Protein AF-A0A971W8I7-F1 (afdb_monomer)

Mean predicted aligned error: 7.65 Å

Radius of gyration: 22.26 Å; Cα contacts (8 Å, |Δi|>4): 18; chains: 1; bounding box: 43×28×58 Å

Secondary structure (DSSP, 8-state):
---------HHHHHHHHHHHHHHS--HHHHHHHHHHHHHHHHHHHHHHHHHHHHHH-HHHHHHHHHHHHHHHHHHHHHHTT-

Sequence (82 aa):
MNFSKKVVTKKTWKSLRQTAEQTGMTMQEILEKSVEEYRRKLLLEEANKAFLALKQNTEQWEEELKERHIWDRALADELLFF

Foldseek 3Di:
DPPPDPDDDPVLVVVLVVVCVVVVHHSVVVVVVVVVVVVVVVVVVVVVVVVVVQVVPPVSVVVVVVVVVVVVVVVVVVVVVD

pLDDT: mean 89.53, std 14.81, range [36.84, 98.44]

Solvent-accessible surface area (backbone atoms only — not comparable to full-atom values): 4760 Å² total; per-residue (Å²): 135,85,83,75,73,100,67,82,50,74,65,56,50,50,50,38,47,53,50,16,72,73,69,78,46,52,49,62,58,52,50,53,49,53,52,51,52,51,53,51,48,55,53,51,54,52,51,50,50,53,51,52,54,42,63,71,34,62,71,62,34,55,50,51,51,53,52,50,56,51,51,55,47,56,54,49,60,62,62,72,76,112

Structure (mmCIF, N/CA/C/O backbone):
data_AF-A0A971W8I7-F1
#
_entry.id   AF-A0A971W8I7-F1
#
loop_
_atom_site.group_PDB
_atom_site.id
_atom_site.type_symbol
_atom_site.label_atom_id
_atom_site.label_alt_id
_atom_site.label_comp_id
_atom_site.label_asym_id
_atom_site.label_entity_id
_atom_site.label_seq_id
_atom_site.pdbx_PDB_ins_code
_atom_site.Cartn_x
_atom_site.Cartn_y
_atom_site.Cartn_z
_atom_site.occupancy
_atom_site.B_iso_or_equiv
_atom_site.auth_seq_id
_atom_site.auth_comp_id
_atom_site.auth_asym_id
_atom_site.auth_atom_id
_atom_site.pdbx_PDB_model_num
ATOM 1 N N . MET A 1 1 ? 13.488 0.688 19.112 1.00 36.84 1 MET A N 1
ATOM 2 C CA . MET A 1 1 ? 12.205 1.388 19.355 1.00 36.84 1 MET A CA 1
ATOM 3 C C . MET A 1 1 ? 11.528 0.752 20.551 1.00 36.84 1 MET A C 1
ATOM 5 O O . MET A 1 1 ? 11.234 -0.434 20.506 1.00 36.84 1 MET A O 1
ATOM 9 N N . ASN A 1 2 ? 11.348 1.505 21.636 1.00 41.22 2 ASN A N 1
ATOM 10 C CA . ASN A 1 2 ? 10.651 1.017 22.823 1.00 41.22 2 ASN A CA 1
ATOM 11 C C . ASN A 1 2 ? 9.152 1.277 22.610 1.00 41.22 2 ASN A C 1
ATOM 13 O O . ASN A 1 2 ? 8.701 2.415 22.733 1.00 41.22 2 ASN A O 1
ATOM 17 N N . PHE A 1 3 ? 8.392 0.258 22.202 1.00 51.09 3 PHE A N 1
ATOM 18 C CA . PHE A 1 3 ? 6.942 0.374 22.015 1.00 51.09 3 PHE A CA 1
ATOM 19 C C . PHE A 1 3 ? 6.254 0.388 23.389 1.00 51.09 3 PHE A C 1
ATOM 21 O O . PHE A 1 3 ? 5.714 -0.615 23.855 1.00 51.09 3 PHE A O 1
ATOM 28 N N . SER A 1 4 ? 6.343 1.528 24.076 1.00 52.28 4 SER A N 1
ATOM 29 C CA . SER A 1 4 ? 5.692 1.754 25.365 1.00 52.28 4 SER A CA 1
ATOM 30 C C . SER A 1 4 ? 4.170 1.710 25.201 1.00 52.28 4 SER A C 1
ATOM 32 O O . SER A 1 4 ? 3.616 2.405 24.356 1.00 52.28 4 SER A O 1
ATOM 34 N N . LYS A 1 5 ? 3.534 0.852 26.009 1.00 60.28 5 LYS A N 1
ATOM 35 C CA . LYS A 1 5 ? 2.090 0.593 26.176 1.00 60.28 5 LYS A CA 1
ATOM 36 C C . LYS A 1 5 ? 1.245 0.506 24.888 1.00 60.28 5 LYS A C 1
ATOM 38 O O . LYS A 1 5 ? 0.855 1.501 24.288 1.00 60.28 5 LYS A O 1
ATOM 43 N N . LYS A 1 6 ? 0.834 -0.728 24.569 1.00 65.38 6 LYS A N 1
ATOM 44 C CA . LYS A 1 6 ? -0.150 -1.116 23.540 1.00 65.38 6 LYS A CA 1
ATOM 45 C C . LYS A 1 6 ? -1.564 -0.580 23.848 1.00 65.38 6 LYS A C 1
ATOM 47 O O . LYS A 1 6 ? -2.454 -1.356 24.182 1.00 65.38 6 LYS A O 1
ATOM 52 N N . VAL A 1 7 ? -1.785 0.732 23.801 1.00 77.50 7 VAL A N 1
ATOM 53 C CA . VAL A 1 7 ? -3.111 1.329 24.040 1.00 77.50 7 VAL A CA 1
ATOM 54 C C . VAL A 1 7 ? -3.488 2.228 22.869 1.00 77.50 7 VAL A C 1
ATOM 56 O O . VAL A 1 7 ? -2.796 3.196 22.566 1.00 77.50 7 VAL A O 1
ATOM 59 N N . VAL A 1 8 ? -4.608 1.918 22.213 1.00 84.00 8 VAL A N 1
ATOM 60 C CA . VAL A 1 8 ? -5.223 2.810 21.222 1.00 84.00 8 VAL A CA 1
ATOM 61 C C . VAL A 1 8 ? -5.820 4.025 21.921 1.00 84.00 8 VAL A C 1
ATOM 63 O O . VAL A 1 8 ? -6.493 3.911 22.944 1.00 84.00 8 VAL A O 1
ATOM 66 N N . THR A 1 9 ? -5.588 5.211 21.360 1.00 92.31 9 THR A N 1
ATOM 67 C CA . THR A 1 9 ? -6.156 6.445 21.913 1.00 92.31 9 THR A CA 1
ATOM 68 C C . THR A 1 9 ? -7.686 6.424 21.845 1.00 92.31 9 THR A C 1
ATOM 70 O O . THR A 1 9 ? -8.273 5.788 20.966 1.00 92.31 9 THR A O 1
ATOM 73 N N . LYS A 1 10 ? -8.354 7.200 22.711 1.00 93.0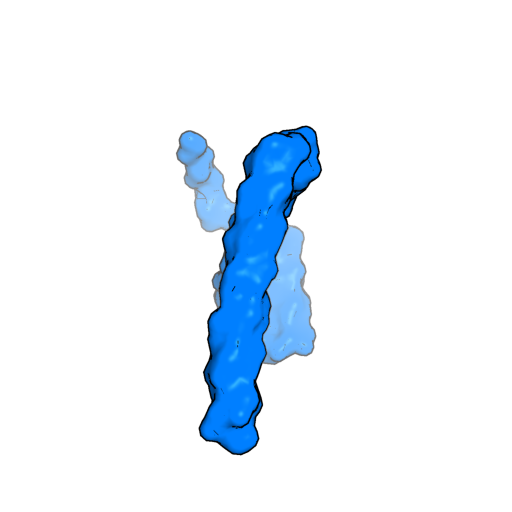0 10 LYS A N 1
ATOM 74 C CA . LYS A 1 10 ? -9.820 7.369 22.672 1.00 93.00 10 LYS A CA 1
ATOM 75 C C . LYS A 1 10 ? -10.317 7.834 21.295 1.00 93.00 10 LYS A C 1
ATOM 77 O O . LYS A 1 10 ? -11.387 7.421 20.858 1.00 93.00 10 LYS A O 1
ATOM 82 N N . LYS A 1 11 ? -9.530 8.668 20.603 1.00 94.25 11 LYS A N 1
ATOM 83 C CA . LYS A 1 11 ? -9.827 9.129 19.240 1.00 94.25 11 LYS A CA 1
ATOM 84 C C . LYS A 1 11 ? -9.796 7.962 18.252 1.00 94.25 11 LYS A C 1
ATOM 86 O O . LYS A 1 11 ? -10.781 7.750 17.558 1.00 94.25 11 LYS A O 1
ATOM 91 N N . THR A 1 12 ? -8.709 7.187 18.240 1.00 94.12 12 THR A N 1
ATOM 92 C CA . THR 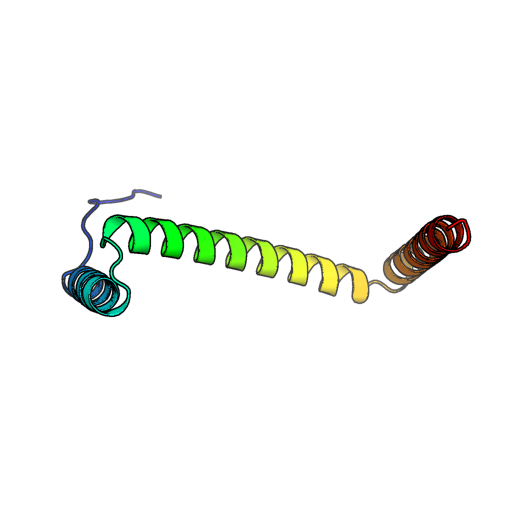A 1 12 ? -8.556 6.010 17.369 1.00 94.12 12 THR A CA 1
ATOM 93 C C . THR A 1 12 ? -9.666 4.995 17.610 1.00 94.12 12 THR A C 1
ATOM 95 O O . THR A 1 12 ? -10.265 4.505 16.660 1.00 94.12 12 THR A O 1
ATOM 98 N N . TRP A 1 13 ? -9.993 4.729 18.876 1.00 94.94 13 TRP A N 1
ATOM 99 C CA . TRP A 1 13 ? -11.083 3.827 19.236 1.00 94.94 13 TRP A CA 1
ATOM 100 C C . TRP A 1 13 ? -12.435 4.313 18.698 1.00 94.94 13 TRP A C 1
ATOM 102 O O . TRP A 1 13 ? -13.170 3.535 18.096 1.00 94.94 13 TRP A O 1
ATOM 112 N N . LYS A 1 14 ? -12.749 5.610 18.849 1.00 96.88 14 LYS A N 1
ATOM 113 C CA . LYS A 1 14 ? -13.992 6.194 18.321 1.00 96.88 14 LYS A CA 1
ATOM 114 C C . LYS A 1 14 ? -14.059 6.093 16.795 1.00 96.88 14 LYS A C 1
ATOM 116 O O . LYS A 1 14 ? -15.113 5.750 16.271 1.00 96.88 14 LYS A O 1
ATOM 121 N N . SER A 1 15 ? -12.949 6.352 16.103 1.00 96.44 15 SER A N 1
ATOM 122 C CA . SER A 1 15 ? -12.862 6.200 14.648 1.00 96.44 15 SER A CA 1
ATOM 123 C C . SER A 1 15 ? -13.088 4.752 14.215 1.00 96.44 15 SER A C 1
ATOM 125 O O . SER A 1 15 ? -13.949 4.512 13.381 1.00 96.44 15 SER A O 1
ATOM 127 N N . LEU A 1 16 ? -12.398 3.786 14.835 1.00 95.94 16 LEU A N 1
ATOM 128 C CA . LEU A 1 16 ? -12.586 2.360 14.546 1.00 95.94 16 LEU A CA 1
ATOM 129 C C . LEU A 1 16 ? -14.042 1.930 14.753 1.00 95.94 16 LEU A C 1
ATOM 131 O O . LEU A 1 16 ? -14.590 1.212 13.924 1.00 95.94 16 LEU A O 1
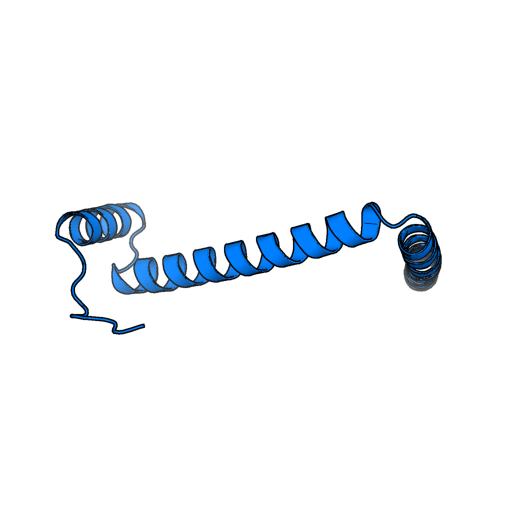ATOM 135 N N . ARG A 1 17 ? -14.683 2.396 15.831 1.00 97.19 17 ARG A N 1
ATOM 136 C CA . ARG A 1 17 ? -16.084 2.079 16.122 1.00 97.19 17 ARG A CA 1
ATOM 137 C C . ARG A 1 17 ? -17.030 2.664 15.075 1.00 97.19 17 ARG A C 1
ATOM 139 O O . ARG A 1 17 ? -17.891 1.951 14.580 1.00 97.19 17 ARG A O 1
ATOM 146 N N . GLN A 1 18 ? -16.859 3.935 14.719 1.00 97.69 18 GLN A N 1
ATOM 147 C CA . GLN A 1 18 ? -17.693 4.578 13.704 1.00 97.69 18 GLN A CA 1
ATOM 148 C C . GLN A 1 18 ? -17.546 3.887 12.342 1.00 97.69 18 GLN A C 1
ATOM 150 O O . GLN A 1 18 ? -18.534 3.661 11.650 1.00 97.69 18 GLN A O 1
ATOM 155 N N . THR A 1 19 ? -16.324 3.509 11.967 1.00 97.50 19 THR A N 1
ATOM 156 C CA . THR A 1 19 ? -16.076 2.768 10.726 1.00 97.50 19 THR A CA 1
ATOM 157 C C . THR A 1 19 ? -16.673 1.359 10.781 1.00 97.50 19 THR A C 1
ATOM 159 O O . THR A 1 19 ? -17.213 0.900 9.778 1.00 97.50 19 THR A O 1
ATOM 162 N N . ALA A 1 20 ? -16.655 0.693 11.940 1.00 97.88 20 ALA A N 1
ATOM 163 C CA . ALA A 1 20 ? -17.312 -0.603 12.141 1.00 97.88 20 ALA A CA 1
ATOM 164 C C . ALA A 1 20 ? -18.822 -0.499 11.914 1.00 97.88 20 ALA A C 1
ATOM 166 O O . ALA A 1 20 ? -19.384 -1.244 11.115 1.00 97.88 20 ALA A O 1
ATOM 167 N N . GLU A 1 21 ? -19.455 0.501 12.529 1.00 97.81 21 GLU A N 1
ATOM 168 C CA . GLU A 1 21 ? -20.885 0.782 12.366 1.00 97.81 21 GLU A CA 1
ATOM 169 C C . GLU A 1 21 ? -21.252 1.092 10.900 1.00 97.81 21 GLU A C 1
ATOM 171 O O . GLU A 1 21 ? -22.307 0.674 10.433 1.00 97.81 21 GLU A O 1
ATOM 176 N N . GLN A 1 22 ? -20.377 1.773 10.153 1.00 97.88 22 GLN A N 1
ATOM 177 C CA . GLN A 1 22 ? -20.609 2.125 8.744 1.00 97.88 22 GLN A CA 1
ATOM 178 C C . GLN A 1 22 ? -20.392 0.971 7.760 1.00 97.88 22 GLN A C 1
ATOM 180 O O . GLN A 1 22 ? -21.058 0.914 6.729 1.00 97.88 22 GLN A O 1
ATOM 185 N N . THR A 1 23 ? -19.433 0.089 8.035 1.00 96.75 23 THR A N 1
ATOM 186 C CA . THR A 1 23 ? -19.009 -0.966 7.098 1.00 96.75 23 THR A CA 1
ATOM 187 C C . THR A 1 23 ? -19.607 -2.335 7.418 1.00 96.75 23 THR A C 1
ATOM 189 O O . THR A 1 23 ? -19.487 -3.250 6.608 1.00 96.75 23 THR A O 1
ATOM 192 N N . GLY A 1 24 ? -20.217 -2.498 8.597 1.00 97.75 24 GLY A N 1
ATOM 193 C CA . GLY A 1 24 ? -20.681 -3.793 9.101 1.00 97.75 24 GLY A CA 1
ATOM 194 C C . GLY A 1 24 ? -19.548 -4.738 9.515 1.00 97.75 24 GLY A C 1
ATOM 195 O O . GLY A 1 24 ? -19.810 -5.886 9.858 1.00 97.75 24 GLY A O 1
ATOM 196 N N . MET A 1 25 ? -18.297 -4.270 9.489 1.00 97.44 25 MET A N 1
ATOM 197 C CA . MET A 1 25 ? -17.123 -5.034 9.903 1.00 97.44 25 MET A CA 1
ATOM 198 C C . MET A 1 25 ? -16.846 -4.844 11.392 1.00 97.44 25 MET A C 1
ATOM 200 O O . MET A 1 25 ? -17.197 -3.826 11.990 1.00 97.44 25 MET A O 1
ATOM 204 N N . THR A 1 26 ? -16.145 -5.790 12.003 1.00 98.00 26 THR A N 1
ATOM 205 C CA . THR A 1 26 ? -15.636 -5.626 13.364 1.00 98.00 26 THR A CA 1
ATOM 206 C C . THR A 1 26 ? -14.512 -4.587 13.408 1.00 98.00 26 THR A C 1
ATOM 208 O O . THR A 1 26 ? -13.765 -4.378 12.450 1.00 98.00 26 THR A O 1
ATOM 211 N N . MET A 1 27 ? -14.327 -3.950 14.569 1.00 95.31 27 MET A N 1
ATOM 212 C CA . MET A 1 27 ? -13.204 -3.027 14.781 1.00 95.31 27 MET A CA 1
ATOM 213 C C . MET A 1 27 ? -11.837 -3.708 14.585 1.00 95.31 27 MET A C 1
ATOM 215 O O . MET A 1 27 ? -10.877 -3.034 14.215 1.00 95.31 27 MET A O 1
ATOM 219 N N . GLN A 1 28 ? -11.748 -5.021 14.836 1.00 94.69 28 GLN A N 1
ATOM 220 C CA . GLN A 1 28 ? -10.533 -5.804 14.624 1.00 94.69 28 GLN A CA 1
ATOM 221 C C . GLN A 1 28 ? -10.235 -5.978 13.131 1.00 94.69 28 GLN A C 1
ATOM 223 O O . GLN A 1 28 ? -9.126 -5.662 12.710 1.00 94.69 28 GLN A O 1
ATOM 228 N N . GLU A 1 29 ? -11.220 -6.375 12.323 1.00 97.50 29 GLU A N 1
ATOM 229 C CA . GLU A 1 29 ? -11.050 -6.493 10.867 1.00 97.50 29 GLU A CA 1
ATOM 230 C C . GLU A 1 29 ? -10.661 -5.155 10.233 1.00 97.50 29 GLU A C 1
ATOM 232 O O . GLU A 1 29 ? -9.803 -5.105 9.352 1.00 97.50 29 GLU A O 1
ATOM 237 N N . ILE A 1 30 ? -11.250 -4.048 10.697 1.00 97.12 30 ILE A N 1
ATOM 238 C CA . ILE A 1 30 ? -10.878 -2.706 10.227 1.00 97.12 30 ILE A CA 1
ATOM 239 C C . ILE A 1 30 ? -9.433 -2.388 10.589 1.00 97.12 30 ILE A C 1
ATOM 241 O O . ILE A 1 30 ? -8.706 -1.846 9.756 1.00 97.12 30 ILE A O 1
ATOM 245 N N . LEU A 1 31 ? -9.005 -2.702 11.813 1.00 95.06 31 LEU A N 1
ATOM 246 C CA . LEU A 1 31 ? -7.631 -2.470 12.246 1.00 95.06 31 LEU A CA 1
ATOM 247 C C . LEU A 1 31 ? -6.639 -3.288 11.409 1.00 95.06 31 LEU A C 1
ATOM 249 O O . LEU A 1 31 ? -5.664 -2.724 10.918 1.00 95.06 31 LEU A O 1
ATOM 2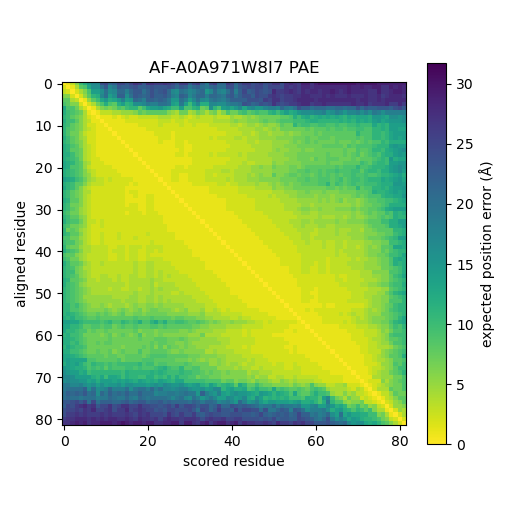53 N N . GLU A 1 32 ? -6.907 -4.578 11.208 1.00 96.75 32 GLU A N 1
ATOM 254 C CA . GLU A 1 32 ? -6.073 -5.475 10.399 1.00 96.75 32 GLU A CA 1
ATOM 255 C C . GLU A 1 32 ? -5.965 -4.977 8.954 1.00 96.75 32 GLU A C 1
ATOM 257 O O . GLU A 1 32 ? -4.856 -4.795 8.444 1.00 96.75 32 GLU A O 1
ATOM 262 N N . LYS A 1 33 ? -7.100 -4.643 8.329 1.00 96.88 33 LYS A N 1
ATOM 263 C CA . LYS A 1 33 ? -7.128 -4.049 6.986 1.00 96.88 33 LYS A CA 1
ATOM 264 C C . LYS A 1 33 ? -6.356 -2.737 6.925 1.00 96.88 33 LYS A C 1
ATOM 266 O O . LYS A 1 33 ? -5.556 -2.548 6.021 1.00 96.88 33 LYS A O 1
ATOM 271 N N . SER A 1 34 ? -6.550 -1.845 7.893 1.00 95.75 34 SER A N 1
ATOM 272 C CA . SER A 1 34 ? -5.886 -0.534 7.905 1.00 95.75 34 SER A CA 1
ATOM 273 C C . SER A 1 34 ? -4.364 -0.659 8.006 1.00 95.75 34 SER A C 1
ATOM 275 O O . SER A 1 34 ? -3.636 0.097 7.362 1.00 95.75 34 SER A O 1
ATOM 277 N N . VAL A 1 35 ? -3.876 -1.612 8.805 1.00 96.31 35 VAL A N 1
ATOM 278 C CA . VAL A 1 35 ? -2.441 -1.899 8.925 1.00 96.31 35 VAL A CA 1
ATOM 279 C C . VAL A 1 35 ? -1.892 -2.466 7.619 1.00 96.31 35 VAL A C 1
ATOM 281 O O . VAL A 1 35 ? -0.846 -2.010 7.158 1.00 96.31 35 VAL A O 1
ATOM 284 N N . GLU A 1 36 ? -2.595 -3.418 7.004 1.00 98.19 36 GLU A N 1
ATOM 285 C CA . GLU A 1 36 ? -2.164 -4.018 5.739 1.00 98.19 36 GLU A CA 1
ATOM 286 C C . GLU A 1 36 ? -2.159 -3.002 4.589 1.00 98.19 36 GLU A C 1
ATOM 288 O O . GLU A 1 36 ? -1.187 -2.933 3.838 1.00 98.19 36 GLU A O 1
ATOM 293 N N . GLU A 1 37 ? -3.179 -2.152 4.490 1.00 97.94 37 GLU A N 1
ATOM 294 C CA . GLU A 1 37 ? -3.229 -1.073 3.499 1.00 97.94 37 GLU A CA 1
ATOM 295 C C . GLU A 1 37 ? -2.073 -0.081 3.684 1.00 97.94 37 GLU A C 1
ATOM 297 O O . GLU A 1 37 ? -1.413 0.304 2.716 1.00 97.94 37 GLU A O 1
ATOM 302 N N . TYR A 1 38 ? -1.747 0.286 4.928 1.00 97.94 38 TYR A N 1
ATOM 303 C CA . TYR A 1 38 ? -0.594 1.148 5.191 1.00 97.94 38 TYR A CA 1
ATOM 304 C C . TYR A 1 38 ? 0.733 0.465 4.824 1.00 97.94 38 TYR A C 1
ATOM 306 O O . TYR A 1 38 ? 1.602 1.094 4.219 1.00 97.94 38 TYR A O 1
ATOM 314 N N . ARG A 1 39 ? 0.879 -0.834 5.115 1.00 98.25 39 ARG A N 1
ATOM 315 C CA . ARG A 1 39 ? 2.064 -1.620 4.740 1.00 98.25 39 ARG A CA 1
ATOM 316 C C . ARG A 1 39 ? 2.246 -1.679 3.221 1.00 98.25 39 ARG A C 1
ATOM 318 O O . ARG A 1 39 ? 3.358 -1.470 2.736 1.00 98.25 39 ARG A O 1
ATOM 325 N N . ARG A 1 40 ? 1.168 -1.925 2.469 1.00 98.44 40 ARG A N 1
ATOM 326 C CA . ARG A 1 40 ? 1.178 -1.929 0.994 1.00 98.44 40 ARG A CA 1
ATOM 327 C C . ARG A 1 40 ? 1.526 -0.562 0.430 1.00 98.44 40 ARG A C 1
ATOM 329 O O . ARG A 1 40 ? 2.338 -0.480 -0.487 1.00 98.44 40 ARG A O 1
ATOM 336 N N . LYS A 1 41 ? 0.968 0.504 1.006 1.00 98.44 41 LYS A N 1
ATOM 337 C CA . LYS A 1 41 ? 1.298 1.877 0.619 1.00 98.44 41 LYS A CA 1
ATOM 338 C C . LYS A 1 41 ? 2.794 2.156 0.770 1.00 98.44 41 LYS A C 1
ATOM 340 O O . LYS A 1 41 ? 3.400 2.630 -0.183 1.00 98.44 41 LYS A O 1
ATOM 345 N N . LEU A 1 42 ? 3.392 1.818 1.914 1.00 98.38 42 LEU A N 1
ATOM 346 C CA . LEU A 1 42 ? 4.832 2.006 2.132 1.00 98.38 42 LEU A CA 1
ATOM 347 C C . LEU A 1 42 ? 5.674 1.220 1.118 1.00 98.38 42 LEU A C 1
ATOM 349 O O . LEU A 1 42 ? 6.632 1.756 0.571 1.00 98.38 42 LEU A O 1
ATOM 353 N N . LEU A 1 43 ? 5.297 -0.029 0.824 1.00 98.25 43 LEU A N 1
ATOM 354 C CA . LEU A 1 43 ? 5.980 -0.838 -0.188 1.00 98.25 43 LEU A CA 1
ATOM 355 C C . LEU A 1 43 ? 5.931 -0.180 -1.576 1.00 98.25 43 LEU A C 1
ATOM 357 O O . LEU A 1 43 ? 6.951 -0.104 -2.258 1.00 98.25 43 LEU A O 1
ATOM 361 N N . LEU A 1 44 ? 4.757 0.308 -1.985 1.00 98.25 44 LEU A N 1
ATOM 362 C CA . LEU A 1 44 ? 4.579 0.984 -3.272 1.00 98.25 44 LEU A CA 1
ATOM 363 C C . LEU A 1 44 ? 5.330 2.318 -3.336 1.00 98.25 44 LEU A C 1
ATOM 365 O O . LEU A 1 44 ? 5.862 2.664 -4.387 1.00 98.25 44 LEU A O 1
ATOM 369 N N . GLU A 1 45 ? 5.402 3.063 -2.233 1.00 98.44 45 GLU A N 1
ATOM 370 C CA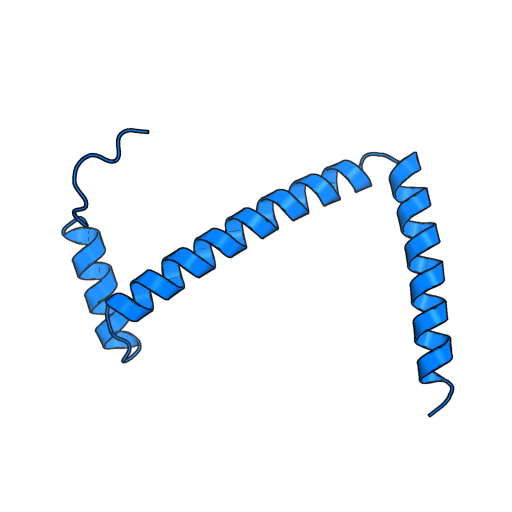 . GLU A 1 45 ? 6.185 4.299 -2.157 1.00 98.44 45 GLU A CA 1
ATOM 371 C C . GLU A 1 45 ? 7.681 4.031 -2.371 1.00 98.44 45 GLU A C 1
ATOM 373 O O . GLU A 1 45 ? 8.318 4.748 -3.143 1.00 98.44 45 GLU A O 1
ATOM 378 N N . GLU A 1 46 ? 8.236 2.982 -1.762 1.00 98.19 46 GLU A N 1
ATOM 379 C CA . GLU A 1 46 ? 9.637 2.594 -1.974 1.00 98.19 46 GLU A CA 1
ATOM 380 C C . GLU A 1 46 ? 9.887 2.068 -3.393 1.00 98.19 46 GLU A C 1
ATOM 382 O O . GLU A 1 46 ? 10.855 2.476 -4.038 1.00 98.19 46 GLU A O 1
ATOM 387 N N . ALA A 1 47 ? 8.984 1.240 -3.928 1.00 98.06 47 ALA A N 1
ATOM 388 C CA . ALA A 1 47 ? 9.070 0.772 -5.311 1.00 98.06 47 ALA A CA 1
ATOM 389 C C . ALA A 1 47 ? 9.032 1.940 -6.312 1.00 98.06 47 ALA A C 1
ATOM 391 O O . ALA A 1 47 ? 9.835 1.986 -7.242 1.00 98.06 47 ALA A O 1
ATOM 392 N N . ASN A 1 48 ? 8.160 2.928 -6.089 1.00 98.31 48 ASN A N 1
ATOM 393 C CA . ASN A 1 48 ? 8.089 4.126 -6.924 1.00 98.31 48 ASN A CA 1
A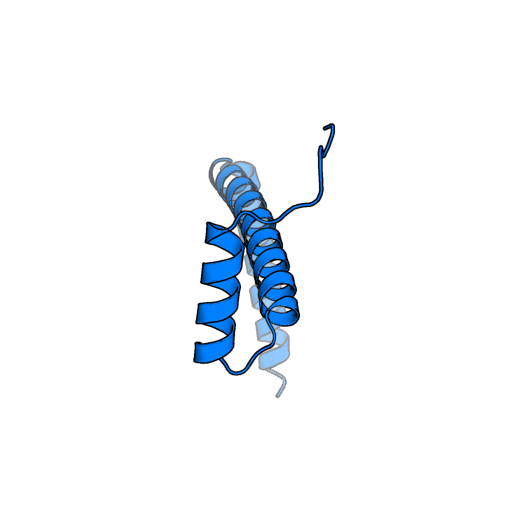TOM 394 C C . ASN A 1 48 ? 9.365 4.966 -6.843 1.00 98.31 48 ASN A C 1
ATOM 396 O O . ASN A 1 48 ? 9.815 5.474 -7.867 1.00 98.31 48 ASN A O 1
ATOM 400 N N . LYS A 1 49 ? 9.973 5.112 -5.659 1.00 98.31 49 LYS A N 1
ATOM 401 C CA . LYS A 1 49 ? 11.264 5.808 -5.527 1.00 98.31 49 LYS A CA 1
ATOM 402 C C . LYS A 1 49 ? 12.358 5.104 -6.324 1.00 98.31 49 LYS A C 1
ATOM 404 O O . LYS A 1 49 ? 13.079 5.772 -7.060 1.00 98.31 49 LYS A O 1
ATOM 409 N N . ALA A 1 50 ? 12.450 3.778 -6.218 1.00 97.50 50 ALA A N 1
ATOM 410 C CA . ALA A 1 50 ? 13.408 2.985 -6.985 1.00 97.50 50 ALA A CA 1
ATOM 411 C C . ALA A 1 50 ? 13.161 3.107 -8.498 1.00 97.50 50 ALA A C 1
ATOM 413 O O . ALA A 1 50 ? 14.099 3.333 -9.258 1.00 97.50 50 ALA A O 1
ATOM 414 N N . PHE A 1 51 ? 11.898 3.055 -8.928 1.00 97.00 51 PHE A N 1
ATOM 415 C CA . PHE A 1 51 ? 11.519 3.250 -10.327 1.00 97.00 51 PHE A CA 1
ATOM 416 C C . PHE A 1 51 ? 11.886 4.647 -10.846 1.00 97.00 51 PHE A C 1
ATOM 418 O O . PHE A 1 51 ? 12.435 4.780 -11.936 1.00 97.00 51 PHE A O 1
ATOM 425 N N . LEU A 1 52 ? 11.630 5.704 -10.069 1.00 98.06 52 LEU A N 1
ATOM 426 C CA . LEU A 1 52 ? 12.018 7.068 -10.437 1.00 98.06 52 LEU A CA 1
ATOM 427 C C . LEU A 1 52 ? 13.540 7.231 -10.507 1.00 98.06 52 LEU A C 1
ATOM 429 O O . LEU A 1 52 ? 14.023 7.901 -11.416 1.00 98.06 52 LEU A O 1
ATOM 433 N N . ALA A 1 53 ? 14.283 6.612 -9.587 1.00 97.62 53 ALA A N 1
ATOM 434 C CA . ALA A 1 53 ? 15.744 6.613 -9.610 1.00 97.62 53 ALA A CA 1
ATOM 435 C C . ALA A 1 53 ? 16.292 5.902 -10.858 1.00 97.62 53 ALA A C 1
ATOM 437 O O . ALA A 1 53 ? 17.169 6.446 -11.525 1.00 97.62 53 ALA A O 1
ATOM 438 N N . LEU A 1 54 ? 15.722 4.747 -11.222 1.00 97.12 54 LEU A N 1
ATOM 439 C CA . LEU A 1 54 ? 16.045 4.037 -12.463 1.00 97.12 54 LEU A CA 1
ATOM 440 C C . LEU A 1 54 ? 15.799 4.927 -13.686 1.00 97.12 54 LEU A C 1
ATOM 442 O O . LEU A 1 54 ? 16.674 5.082 -14.528 1.00 97.12 54 LEU A O 1
ATOM 446 N N . LYS A 1 55 ? 14.634 5.577 -13.752 1.00 96.44 55 LYS A N 1
ATOM 447 C CA . LYS A 1 55 ? 14.239 6.424 -14.886 1.00 96.44 55 LYS A CA 1
ATOM 448 C C . LYS A 1 55 ? 15.111 7.673 -15.064 1.00 96.44 55 LYS A C 1
ATOM 450 O O . LYS A 1 55 ? 15.173 8.226 -16.157 1.00 96.44 55 LYS A O 1
ATOM 455 N N . GLN A 1 56 ? 15.742 8.148 -13.989 1.00 97.38 56 GLN A N 1
ATOM 456 C CA . GLN A 1 56 ? 16.694 9.264 -14.025 1.00 97.38 56 GLN A CA 1
ATOM 457 C C . GLN A 1 56 ? 18.089 8.835 -14.502 1.00 97.38 56 GLN A C 1
ATOM 459 O O . GLN A 1 56 ? 18.882 9.690 -14.893 1.00 97.38 56 GLN A O 1
ATOM 464 N N . ASN A 1 57 ? 18.391 7.535 -14.488 1.00 97.62 57 ASN A N 1
ATOM 465 C CA . ASN A 1 57 ? 19.619 6.981 -15.036 1.00 97.62 57 ASN A CA 1
ATOM 466 C C . ASN A 1 57 ? 19.391 6.562 -16.494 1.00 97.62 57 ASN A C 1
ATOM 468 O O . ASN A 1 57 ? 18.856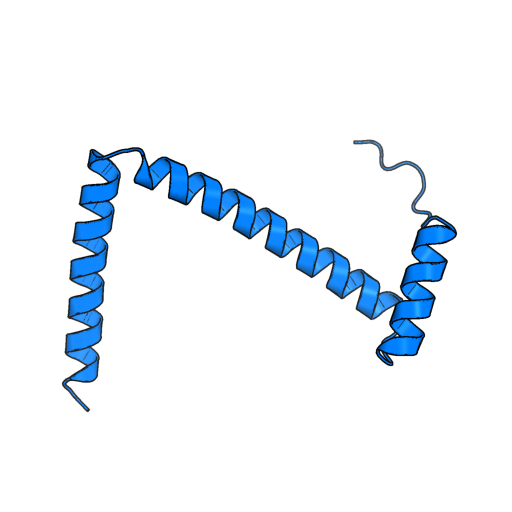 5.489 -16.756 1.00 97.62 57 ASN A O 1
ATOM 472 N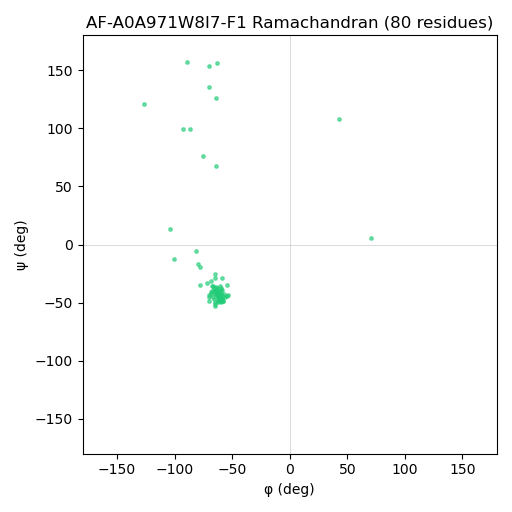 N . THR A 1 58 ? 19.807 7.404 -17.443 1.00 96.25 58 THR A N 1
ATO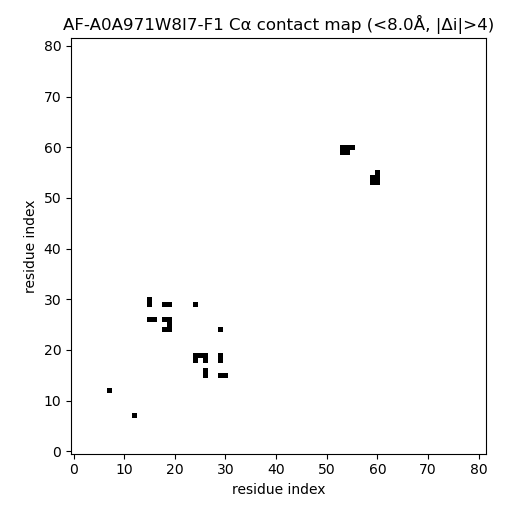M 473 C CA . THR A 1 58 ? 19.582 7.181 -18.881 1.00 96.25 58 THR A CA 1
ATOM 474 C C . THR A 1 58 ? 20.072 5.814 -19.364 1.00 96.25 58 THR A C 1
ATOM 476 O O . THR A 1 58 ? 19.351 5.149 -20.096 1.00 96.25 58 THR A O 1
ATOM 479 N N . GLU A 1 59 ? 21.256 5.370 -18.933 1.00 97.50 59 GLU A N 1
ATOM 480 C CA . GLU A 1 59 ? 21.840 4.095 -19.372 1.00 97.50 59 GLU A CA 1
ATOM 481 C C . GLU A 1 59 ? 20.995 2.902 -18.907 1.00 97.50 59 GLU A C 1
ATOM 483 O O . GLU A 1 59 ? 20.571 2.079 -19.718 1.00 97.50 59 GLU A O 1
ATOM 488 N N . GLN A 1 60 ? 20.676 2.850 -17.611 1.00 96.81 60 GLN A N 1
ATOM 489 C CA . GLN A 1 60 ? 19.860 1.768 -17.048 1.00 96.81 60 GLN A CA 1
ATOM 490 C C . GLN A 1 60 ? 18.408 1.821 -17.540 1.00 96.81 60 GLN A C 1
ATOM 492 O O . GLN A 1 60 ? 17.757 0.788 -17.680 1.00 96.81 60 GLN A O 1
ATOM 497 N N . TRP A 1 61 ? 17.885 3.016 -17.820 1.00 97.69 61 TRP A N 1
ATOM 498 C CA . TRP A 1 61 ? 16.550 3.181 -18.387 1.00 97.69 61 TRP A CA 1
ATOM 499 C C . TRP A 1 61 ? 16.468 2.662 -19.827 1.00 97.69 61 TRP A C 1
ATOM 501 O O . TRP A 1 61 ? 15.495 2.006 -20.192 1.00 97.69 61 TRP A O 1
ATOM 511 N N . GLU A 1 62 ? 17.492 2.906 -20.646 1.00 97.44 62 GLU A N 1
ATOM 512 C CA . GLU A 1 62 ? 17.570 2.339 -21.996 1.00 97.44 62 GLU A CA 1
ATOM 513 C C . GLU A 1 62 ? 17.678 0.809 -21.982 1.00 97.44 62 GLU A C 1
ATOM 515 O O . GLU A 1 62 ? 17.111 0.150 -22.856 1.00 97.44 62 GLU A O 1
ATOM 520 N N . GLU A 1 63 ? 18.393 0.237 -21.012 1.00 97.12 63 GLU A N 1
ATOM 521 C CA . GLU A 1 63 ? 18.465 -1.214 -20.810 1.00 97.12 63 GLU A CA 1
ATOM 522 C C . GLU A 1 63 ? 17.100 -1.799 -20.425 1.00 97.12 63 GLU A C 1
ATOM 524 O O . GLU A 1 63 ? 16.621 -2.715 -21.094 1.00 97.12 63 GLU A O 1
ATOM 529 N N . GLU A 1 64 ? 16.418 -1.204 -19.441 1.00 96.88 64 GLU A N 1
ATOM 530 C CA . GLU A 1 64 ? 15.066 -1.609 -19.036 1.00 96.88 64 GLU A CA 1
ATOM 531 C C . GLU A 1 64 ? 14.082 -1.571 -20.212 1.00 96.88 64 GLU A C 1
ATOM 533 O O . GLU A 1 64 ? 13.334 -2.525 -20.423 1.00 96.88 64 GLU A O 1
ATOM 538 N N . LEU A 1 65 ? 14.103 -0.509 -21.024 1.00 96.75 65 LEU A N 1
ATOM 539 C CA . LEU A 1 65 ? 13.233 -0.400 -22.198 1.00 96.75 65 LEU A CA 1
ATOM 540 C C . LEU A 1 65 ? 13.516 -1.493 -23.235 1.00 96.75 65 LEU A C 1
ATOM 542 O O . LEU A 1 65 ? 12.579 -2.027 -23.832 1.00 96.75 65 LEU A O 1
ATOM 546 N N . LYS A 1 66 ? 14.788 -1.851 -23.457 1.00 96.31 66 LYS A N 1
ATOM 547 C CA . LYS A 1 66 ? 15.149 -2.962 -24.353 1.00 96.31 66 LYS A CA 1
ATOM 548 C C . LYS A 1 66 ? 14.592 -4.281 -23.832 1.00 96.31 66 LYS A C 1
ATOM 550 O O . LYS A 1 66 ? 14.000 -5.022 -24.617 1.00 96.31 66 LYS A O 1
ATOM 555 N N . GLU A 1 67 ? 14.741 -4.559 -22.538 1.00 95.06 67 GLU A N 1
ATOM 556 C CA . GLU A 1 67 ? 14.159 -5.752 -21.919 1.00 95.06 67 GLU A CA 1
ATOM 557 C C . GLU A 1 67 ? 12.637 -5.756 -22.060 1.00 95.06 67 GLU A C 1
ATOM 559 O O . GLU A 1 67 ? 12.068 -6.728 -22.558 1.00 95.06 67 GLU A O 1
ATOM 564 N N . ARG A 1 68 ? 11.970 -4.650 -21.717 1.00 94.62 68 ARG A N 1
ATOM 565 C CA . ARG A 1 68 ? 10.515 -4.489 -21.844 1.00 94.62 68 ARG A CA 1
ATOM 566 C C . ARG A 1 68 ? 10.027 -4.779 -23.263 1.00 94.62 68 ARG A C 1
ATOM 568 O O . ARG A 1 68 ? 9.081 -5.540 -23.432 1.00 94.62 68 ARG A O 1
ATOM 575 N N . HIS A 1 69 ? 10.715 -4.270 -24.285 1.00 93.38 69 HIS A N 1
ATOM 576 C CA . HIS A 1 69 ? 10.392 -4.562 -25.684 1.00 93.38 69 HIS A CA 1
ATOM 577 C C . HIS A 1 69 ? 10.581 -6.037 -26.075 1.00 93.38 69 HIS A C 1
ATOM 579 O O . HIS A 1 69 ? 9.911 -6.523 -26.990 1.00 93.38 69 HIS A O 1
ATOM 585 N N . ILE A 1 70 ? 11.501 -6.763 -25.436 1.00 92.62 70 ILE A N 1
ATOM 586 C CA . ILE A 1 70 ? 11.646 -8.212 -25.636 1.00 92.62 70 ILE A CA 1
ATOM 587 C C . ILE A 1 70 ? 10.446 -8.942 -25.020 1.00 92.62 70 ILE A C 1
ATOM 589 O O . ILE A 1 70 ? 9.855 -9.788 -25.689 1.00 92.62 70 ILE A O 1
ATOM 593 N N . TRP A 1 71 ? 10.046 -8.574 -23.801 1.00 88.19 71 TRP A N 1
ATOM 594 C CA . TRP A 1 71 ? 8.884 -9.155 -23.120 1.00 88.19 71 TRP A CA 1
ATOM 595 C C . TRP A 1 71 ? 7.564 -8.874 -23.847 1.00 88.19 71 TRP A C 1
ATOM 597 O O . TRP A 1 71 ? 6.757 -9.787 -24.006 1.00 88.19 71 TRP A O 1
ATOM 607 N N . ASP A 1 72 ? 7.368 -7.654 -24.353 1.00 88.31 72 ASP A N 1
ATOM 608 C CA . ASP A 1 72 ? 6.175 -7.290 -25.129 1.00 88.31 72 ASP A CA 1
ATOM 609 C C . ASP A 1 72 ? 6.031 -8.160 -26.388 1.00 88.31 72 ASP A C 1
ATOM 611 O O . ASP A 1 72 ? 4.925 -8.564 -26.750 1.00 88.31 72 ASP A O 1
ATOM 615 N N . ARG A 1 73 ? 7.153 -8.493 -27.045 1.00 84.44 73 ARG A N 1
ATOM 616 C CA . ARG A 1 73 ? 7.154 -9.409 -28.195 1.00 84.44 73 ARG A CA 1
ATOM 617 C C . ARG A 1 73 ? 6.852 -10.846 -27.788 1.00 84.44 73 ARG A C 1
ATOM 619 O O . ARG A 1 73 ? 6.037 -11.475 -28.447 1.00 84.44 73 ARG A O 1
ATOM 626 N N . ALA A 1 74 ? 7.438 -11.333 -26.695 1.00 80.12 74 ALA A N 1
ATOM 627 C CA . ALA A 1 74 ? 7.143 -12.674 -26.189 1.00 80.12 74 ALA A CA 1
ATOM 628 C C . ALA A 1 74 ? 5.647 -12.850 -25.851 1.00 80.12 74 ALA A C 1
ATOM 630 O O . ALA A 1 74 ? 5.060 -13.879 -26.171 1.00 80.12 74 ALA A O 1
ATOM 631 N N . LEU A 1 75 ? 5.005 -11.824 -25.280 1.00 78.25 75 LEU A N 1
ATOM 632 C CA . LEU A 1 75 ? 3.564 -11.835 -25.009 1.00 78.25 75 LEU A CA 1
ATOM 633 C C . LEU A 1 75 ? 2.720 -11.823 -26.297 1.00 78.25 75 LEU A C 1
ATOM 635 O O . LEU A 1 75 ? 1.700 -12.506 -26.379 1.00 78.25 75 LEU A O 1
ATOM 639 N N . ALA A 1 76 ? 3.128 -11.043 -27.303 1.00 76.25 76 ALA A N 1
ATOM 640 C CA . ALA A 1 76 ? 2.449 -11.002 -28.597 1.00 76.25 76 ALA A CA 1
ATOM 641 C C . ALA A 1 76 ? 2.556 -12.339 -29.348 1.00 76.25 76 ALA A C 1
ATOM 643 O O . ALA A 1 76 ? 1.582 -12.764 -29.972 1.00 76.25 76 ALA A O 1
ATOM 644 N N . ASP A 1 77 ? 3.702 -13.013 -29.241 1.00 69.94 77 ASP A N 1
ATOM 645 C CA . ASP A 1 77 ? 3.908 -14.341 -29.811 1.00 69.94 77 ASP A CA 1
ATOM 646 C C . ASP A 1 77 ? 2.965 -15.371 -29.169 1.00 69.94 77 ASP A C 1
ATOM 648 O O . ASP A 1 77 ? 2.415 -16.188 -29.888 1.00 69.94 77 ASP A O 1
ATOM 652 N N . GLU A 1 78 ? 2.667 -15.318 -27.867 1.00 68.06 78 GLU A N 1
ATOM 653 C CA . GLU A 1 78 ? 1.682 -16.233 -27.252 1.00 68.06 78 GLU A CA 1
ATOM 654 C C . GLU A 1 78 ? 0.222 -15.917 -27.639 1.00 68.06 78 GLU A C 1
ATOM 656 O O . GLU A 1 78 ? -0.595 -16.828 -27.782 1.00 68.06 78 GLU A O 1
ATOM 661 N N . LEU A 1 79 ? -0.120 -14.640 -27.851 1.00 65.50 79 LEU A N 1
ATOM 662 C CA . LEU A 1 79 ? -1.475 -14.206 -28.232 1.00 65.50 79 LEU A CA 1
ATOM 663 C C . LEU A 1 79 ? -1.812 -14.439 -29.714 1.00 65.50 79 LEU A C 1
ATOM 665 O O . LEU A 1 79 ? -2.988 -14.467 -30.067 1.00 65.50 79 LEU A O 1
ATOM 669 N N . LEU A 1 80 ? -0.809 -14.608 -30.579 1.00 60.78 80 LEU A N 1
ATOM 670 C CA . LEU A 1 80 ? -0.991 -14.920 -32.004 1.00 60.78 80 LEU A CA 1
ATOM 671 C C . LEU A 1 80 ? -1.256 -16.412 -32.284 1.00 60.78 80 LEU A C 1
ATOM 673 O O . LEU A 1 80 ? -1.533 -16.770 -33.429 1.00 60.78 80 LEU A O 1
ATOM 677 N N . PHE A 1 81 ? -1.181 -17.278 -31.267 1.00 55.56 81 PHE A N 1
ATOM 678 C CA . PHE A 1 81 ? -1.381 -18.731 -31.384 1.00 55.56 81 PHE A CA 1
ATOM 679 C C . PHE A 1 81 ? -2.745 -19.238 -30.862 1.00 55.56 81 PHE A C 1
ATOM 681 O O . PHE A 1 81 ? -2.918 -20.452 -30.728 1.00 55.56 81 PHE A O 1
ATOM 688 N N . PHE A 1 82 ? -3.719 -18.352 -30.616 1.00 55.78 82 PHE A N 1
ATOM 689 C CA . PHE A 1 82 ? -5.100 -18.706 -30.246 1.00 55.78 82 PHE A CA 1
ATOM 690 C C . PHE A 1 82 ? -6.137 -18.194 -31.249 1.00 55.78 82 PHE A C 1
ATOM 692 O O . PHE A 1 82 ? -6.007 -17.039 -31.711 1.00 55.78 82 PHE A O 1
#